Protein AF-A0A3R9QEK2-F1 (afdb_monomer_lite)

Sequence (97 aa):
MQVTQKTEQTIAENAGLELQGFAGWLLGLVRGRRGVRHGQQRLMKVVETLPLGGKRQLMLVRCGEKHFLVGGGLESVETIVRVEGGMSIESQDGICL

InterPro domains:
  IPR022781 Flagellar biosynthesis protein, FliO [PF04347] (33-83)

Radius of gyration: 32.17 Å; chains: 1; bounding box: 111×37×34 Å

Organism: NCBI:txid570835

Secondary structure (DSSP, 8-state):
--------------------SHHHHHHHHHHHHHHTTS-----EEEEEEEEEETTEEEEEEEETTEEEEEEE-SS-EEEEEEE-S------------

Foldseek 3Di:
DDDDDDDDDDDPPPDPPPPPDVVVVVVVVVVVVVPPPPDPQQDKDFPDWDDPDDQKIWTWIHGPPWTWTWIDGPPDTPDIDTDDDPPPVPPPPDDDD

pLDDT: mean 72.01, std 20.27, range [38.81, 97.38]

Structure (mmCIF, N/CA/C/O backbone):
data_AF-A0A3R9QEK2-F1
#
_entry.id   AF-A0A3R9QEK2-F1
#
loop_
_atom_site.group_PDB
_atom_site.id
_atom_site.type_symbol
_atom_site.label_atom_id
_atom_site.label_alt_id
_atom_site.label_comp_id
_atom_site.label_asym_id
_atom_site.label_entity_id
_atom_site.label_seq_id
_atom_site.pdbx_PDB_ins_code
_atom_site.Cartn_x
_atom_site.Cartn_y
_atom_site.Cartn_z
_atom_site.occupancy
_atom_site.B_iso_or_equiv
_atom_site.auth_seq_id
_atom_site.auth_comp_id
_atom_site.auth_asym_id
_atom_site.auth_atom_id
_atom_site.pdbx_PDB_model_num
ATOM 1 N N . MET A 1 1 ? 92.399 -2.859 9.997 1.00 38.81 1 MET A N 1
ATOM 2 C CA . MET A 1 1 ? 92.258 -3.884 8.939 1.00 38.81 1 MET A CA 1
ATOM 3 C C . MET A 1 1 ? 90.771 -4.072 8.670 1.00 38.81 1 MET A C 1
ATOM 5 O O . MET A 1 1 ? 90.010 -4.126 9.625 1.00 38.81 1 MET A O 1
ATOM 9 N N . GLN A 1 2 ? 90.376 -4.013 7.397 1.00 56.53 2 GLN A N 1
ATOM 10 C CA . GLN A 1 2 ? 88.992 -3.985 6.900 1.00 56.53 2 GLN A CA 1
ATOM 11 C C . GLN A 1 2 ? 88.278 -5.326 7.110 1.00 56.53 2 GLN A C 1
ATOM 13 O O . GLN A 1 2 ? 88.935 -6.349 6.966 1.00 56.53 2 GLN A O 1
ATOM 18 N N . VAL A 1 3 ? 86.949 -5.313 7.276 1.00 53.59 3 VAL A N 1
ATOM 19 C CA . VAL A 1 3 ? 86.064 -6.234 6.537 1.00 53.59 3 VAL A CA 1
ATOM 20 C C . VAL A 1 3 ? 84.763 -5.501 6.193 1.00 53.59 3 VAL A C 1
ATOM 22 O O . VAL A 1 3 ? 83.985 -5.116 7.061 1.00 53.59 3 VAL A O 1
ATOM 25 N N . THR A 1 4 ? 84.567 -5.302 4.898 1.00 56.50 4 THR A N 1
ATOM 26 C CA . THR A 1 4 ? 83.369 -4.810 4.215 1.00 56.50 4 THR A CA 1
ATOM 27 C C . THR A 1 4 ? 82.342 -5.943 4.130 1.00 56.50 4 THR A C 1
ATOM 29 O O . THR A 1 4 ? 82.711 -7.040 3.717 1.00 56.50 4 THR A O 1
ATOM 32 N N . GLN A 1 5 ? 81.062 -5.702 4.433 1.00 56.16 5 GLN A N 1
ATOM 33 C CA . GLN A 1 5 ? 79.978 -6.593 3.996 1.00 56.16 5 GLN A CA 1
ATOM 34 C C . GLN A 1 5 ? 78.837 -5.776 3.392 1.00 56.16 5 GLN A C 1
ATOM 36 O O . GLN A 1 5 ? 78.120 -5.039 4.063 1.00 56.16 5 GLN A O 1
ATOM 41 N N . LYS A 1 6 ? 78.755 -5.904 2.070 1.00 52.84 6 LYS A N 1
ATOM 42 C CA . LYS A 1 6 ? 77.684 -5.490 1.175 1.00 52.84 6 LYS A CA 1
ATOM 43 C C . LYS A 1 6 ? 76.782 -6.715 1.030 1.00 52.84 6 LYS A C 1
ATOM 45 O O . LYS A 1 6 ? 77.261 -7.728 0.531 1.00 52.84 6 LYS A O 1
ATOM 50 N N . THR A 1 7 ? 75.520 -6.619 1.438 1.00 60.53 7 THR A N 1
ATOM 51 C CA . THR A 1 7 ? 74.531 -7.671 1.173 1.00 60.53 7 THR A CA 1
ATOM 52 C C . THR A 1 7 ? 73.298 -7.041 0.556 1.00 60.53 7 THR A C 1
ATOM 54 O O . THR A 1 7 ? 72.740 -6.065 1.053 1.00 60.53 7 THR A O 1
ATOM 57 N N . GLU A 1 8 ? 72.975 -7.579 -0.607 1.00 53.19 8 GLU A N 1
ATOM 58 C CA . GLU A 1 8 ? 72.102 -7.043 -1.628 1.00 53.19 8 GLU A CA 1
ATOM 59 C C . GLU A 1 8 ? 70.627 -7.176 -1.239 1.00 53.19 8 GLU A C 1
ATOM 61 O O . GLU A 1 8 ? 70.147 -8.237 -0.840 1.00 53.19 8 GLU A O 1
ATOM 66 N N . GLN A 1 9 ? 69.903 -6.069 -1.385 1.00 50.06 9 GLN A N 1
ATOM 67 C CA . GLN A 1 9 ? 68.449 -6.028 -1.388 1.00 50.06 9 GLN A CA 1
ATOM 68 C C . GLN A 1 9 ? 67.960 -6.662 -2.690 1.00 50.06 9 GLN A C 1
ATOM 70 O O . GLN A 1 9 ? 68.152 -6.092 -3.762 1.00 50.06 9 GLN A O 1
ATOM 75 N N . THR A 1 10 ? 67.320 -7.827 -2.599 1.00 42.91 10 THR A N 1
ATOM 76 C CA . THR A 1 10 ? 66.571 -8.391 -3.726 1.00 42.91 10 THR A CA 1
ATOM 77 C C . THR A 1 10 ? 65.087 -8.170 -3.478 1.00 42.91 10 THR A C 1
ATOM 79 O O . THR A 1 10 ? 64.515 -8.605 -2.480 1.00 42.91 10 THR A O 1
ATOM 82 N N . ILE A 1 11 ? 64.521 -7.404 -4.397 1.00 54.22 11 ILE A N 1
ATOM 83 C CA . ILE A 1 11 ? 63.148 -6.941 -4.500 1.00 54.22 11 ILE A CA 1
ATOM 84 C C . ILE A 1 11 ? 62.219 -8.156 -4.624 1.00 54.22 11 ILE A C 1
ATOM 86 O O . ILE A 1 11 ? 62.307 -8.909 -5.589 1.00 54.22 11 ILE A O 1
ATOM 90 N N . ALA A 1 12 ? 61.320 -8.340 -3.656 1.00 42.91 12 ALA A N 1
ATOM 91 C CA . ALA A 1 12 ? 60.129 -9.169 -3.815 1.00 42.91 12 ALA A CA 1
ATOM 92 C C . ALA A 1 12 ? 58.943 -8.225 -4.053 1.00 42.91 12 ALA A C 1
ATOM 94 O O . ALA A 1 12 ? 58.230 -7.831 -3.129 1.00 42.91 12 ALA A O 1
ATOM 95 N N . GLU A 1 13 ? 58.799 -7.802 -5.307 1.00 42.81 13 GLU A N 1
ATOM 96 C CA . GLU A 1 13 ? 57.625 -7.102 -5.821 1.00 42.81 13 GLU A CA 1
ATOM 97 C C . GLU A 1 13 ? 56.420 -8.046 -5.703 1.00 42.81 13 GLU A C 1
ATOM 99 O O . GLU A 1 13 ? 56.274 -9.011 -6.454 1.00 42.81 13 GLU A O 1
ATOM 104 N N . ASN A 1 14 ? 55.569 -7.807 -4.703 1.00 50.41 14 ASN A N 1
ATOM 105 C CA . ASN A 1 14 ? 54.267 -8.452 -4.615 1.00 50.41 14 ASN A CA 1
ATOM 106 C C . ASN A 1 14 ? 53.428 -7.969 -5.798 1.00 50.41 14 ASN A C 1
ATOM 108 O O . ASN A 1 14 ? 53.022 -6.809 -5.852 1.00 50.41 14 ASN A O 1
ATOM 112 N N . ALA A 1 15 ? 53.201 -8.885 -6.735 1.00 43.28 15 ALA A N 1
ATOM 113 C CA . ALA A 1 15 ? 52.383 -8.715 -7.918 1.00 43.28 15 ALA A CA 1
ATOM 114 C C . ALA A 1 15 ? 50.992 -8.167 -7.559 1.00 43.28 15 ALA A C 1
ATOM 116 O O . ALA A 1 15 ? 50.075 -8.903 -7.186 1.00 43.28 15 ALA A O 1
ATOM 117 N N . GLY A 1 16 ? 50.828 -6.855 -7.717 1.00 43.03 16 GLY A N 1
ATOM 118 C CA . GLY A 1 16 ? 49.533 -6.262 -7.981 1.00 43.03 16 GLY A CA 1
ATOM 119 C C . GLY A 1 16 ? 49.049 -6.827 -9.307 1.00 43.03 16 GLY A C 1
ATOM 120 O O . GLY A 1 16 ? 49.514 -6.419 -10.366 1.00 43.03 16 GLY A O 1
ATOM 121 N N . LEU A 1 17 ? 48.145 -7.803 -9.253 1.00 49.00 17 LEU A N 1
ATOM 122 C CA . LEU A 1 17 ? 47.368 -8.217 -10.413 1.00 49.00 17 LEU A CA 1
ATOM 123 C C . LEU A 1 17 ? 46.472 -7.042 -10.821 1.00 49.00 17 LEU A C 1
ATOM 125 O O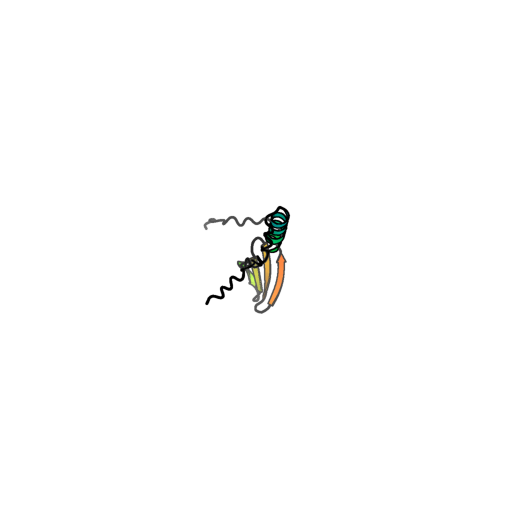 . LEU A 1 17 ? 45.309 -6.948 -10.425 1.00 49.00 17 LEU A O 1
ATOM 129 N N . GLU A 1 18 ? 47.033 -6.135 -11.618 1.00 53.50 18 GLU A N 1
ATOM 130 C CA . GLU A 1 18 ? 46.280 -5.265 -12.505 1.00 53.50 18 GLU A CA 1
ATOM 131 C C . GLU A 1 18 ? 45.446 -6.151 -13.436 1.00 53.50 18 GLU A C 1
ATOM 133 O O . GLU A 1 18 ? 45.884 -6.582 -14.500 1.00 53.50 18 GLU A O 1
ATOM 138 N N . LEU A 1 19 ? 44.193 -6.412 -13.064 1.00 54.97 19 LEU A N 1
ATOM 139 C CA . LEU A 1 19 ? 43.160 -6.818 -14.017 1.00 54.97 19 LEU A CA 1
ATOM 140 C C . LEU A 1 19 ? 42.774 -5.616 -14.905 1.00 54.97 19 LEU A C 1
ATOM 142 O O . LEU A 1 19 ? 41.612 -5.217 -14.969 1.00 54.97 19 LEU A O 1
ATOM 146 N N . GLN A 1 20 ? 43.751 -5.026 -15.597 1.00 56.97 20 GLN A N 1
ATOM 147 C CA . GLN A 1 20 ? 43.540 -4.083 -16.692 1.00 56.97 20 GLN A CA 1
ATOM 148 C C . GLN A 1 20 ? 43.463 -4.871 -17.999 1.00 56.97 20 GLN A C 1
ATOM 150 O O . GLN A 1 20 ? 44.440 -5.095 -18.703 1.00 56.97 20 GLN A O 1
ATOM 155 N N . GLY A 1 21 ? 42.266 -5.347 -18.314 1.00 69.25 21 GLY A N 1
ATOM 156 C CA . GLY A 1 21 ? 41.994 -6.020 -19.576 1.00 69.25 21 GLY A CA 1
ATOM 157 C C . GLY A 1 21 ? 40.501 -6.167 -19.811 1.00 69.25 21 GLY A C 1
ATOM 158 O O . GLY A 1 21 ? 39.687 -5.848 -18.940 1.00 69.25 21 GLY A O 1
ATOM 159 N N . PHE A 1 22 ? 40.123 -6.698 -20.974 1.00 67.69 22 PHE A N 1
ATOM 160 C CA . PHE A 1 22 ? 38.720 -6.938 -21.329 1.00 67.69 22 PHE A CA 1
ATOM 161 C C . PHE A 1 22 ? 37.962 -7.741 -20.262 1.00 67.69 22 PHE A C 1
ATOM 163 O O . PHE A 1 22 ? 36.784 -7.482 -20.046 1.00 67.69 22 PHE A O 1
ATOM 170 N N . ALA A 1 23 ? 38.632 -8.645 -19.538 1.00 70.00 23 ALA A N 1
ATOM 171 C CA . ALA A 1 23 ? 38.047 -9.366 -18.407 1.00 70.00 23 ALA A CA 1
ATOM 172 C C . ALA A 1 23 ? 37.629 -8.431 -17.253 1.00 70.00 23 ALA A C 1
ATOM 174 O O . ALA A 1 23 ? 36.543 -8.593 -16.699 1.00 70.00 23 ALA A O 1
ATOM 175 N N . GLY A 1 24 ? 38.438 -7.416 -16.934 1.00 68.56 24 GLY A N 1
ATOM 176 C CA . GLY A 1 24 ? 38.100 -6.373 -15.961 1.00 68.56 24 GLY A CA 1
ATOM 177 C C . GLY A 1 24 ? 36.947 -5.484 -16.435 1.00 68.56 24 GLY A C 1
ATOM 178 O O . GLY A 1 24 ? 36.047 -5.179 -15.653 1.00 68.56 24 GLY A O 1
ATOM 179 N N . TRP A 1 25 ? 36.902 -5.150 -17.730 1.00 75.56 25 TRP A N 1
ATOM 180 C CA . TRP A 1 25 ? 35.789 -4.399 -18.327 1.00 75.56 25 TRP A CA 1
ATOM 181 C C . TRP A 1 25 ? 34.475 -5.198 -18.320 1.00 75.56 25 TRP A C 1
ATOM 183 O O . TRP A 1 25 ? 33.433 -4.681 -17.912 1.00 75.56 25 TRP A O 1
ATOM 193 N N . LEU A 1 26 ? 34.528 -6.486 -18.677 1.00 77.56 26 LEU A N 1
ATOM 194 C CA . LEU A 1 26 ? 33.374 -7.388 -18.687 1.00 77.56 26 LEU A CA 1
ATOM 195 C C . LEU A 1 26 ? 32.830 -7.612 -17.269 1.00 77.56 26 LEU A C 1
ATOM 197 O O . LEU A 1 26 ? 31.622 -7.533 -17.037 1.00 77.56 26 LEU A O 1
ATOM 201 N N . LEU A 1 27 ? 33.723 -7.835 -16.299 1.00 70.69 27 LEU A N 1
ATOM 202 C CA . LEU A 1 27 ? 33.352 -7.966 -14.892 1.00 70.69 27 LEU A CA 1
ATOM 203 C C . LEU A 1 27 ? 32.811 -6.646 -14.334 1.00 70.69 27 LEU A C 1
ATOM 205 O O . LEU A 1 27 ? 31.826 -6.683 -13.602 1.00 70.69 27 LEU A O 1
ATOM 209 N N . GLY A 1 28 ? 33.364 -5.492 -14.720 1.00 68.25 28 GLY A N 1
ATOM 210 C CA . GLY A 1 28 ? 32.831 -4.169 -14.382 1.00 68.25 28 GLY A CA 1
ATOM 211 C C . GLY A 1 28 ? 31.398 -3.955 -14.884 1.00 68.25 28 GLY A C 1
ATOM 212 O O . GLY A 1 28 ? 30.545 -3.481 -14.133 1.00 68.25 28 GLY A O 1
ATOM 213 N N . LEU A 1 29 ? 31.089 -4.405 -16.103 1.00 70.38 29 LEU A N 1
ATOM 214 C CA . LEU A 1 29 ? 29.744 -4.361 -16.691 1.00 70.38 29 LEU A CA 1
ATOM 215 C C . LEU A 1 29 ? 28.744 -5.266 -15.953 1.00 70.38 29 LEU A C 1
ATOM 217 O O . LEU A 1 29 ? 27.610 -4.864 -15.673 1.00 70.38 29 LEU A O 1
ATOM 221 N N . VAL A 1 30 ? 29.161 -6.480 -15.582 1.00 69.00 30 VAL A N 1
ATOM 222 C CA . VAL A 1 30 ? 28.316 -7.421 -14.824 1.00 69.00 30 VAL A CA 1
ATOM 223 C C . VAL A 1 30 ? 28.117 -6.952 -13.376 1.00 69.00 30 VAL A C 1
ATOM 225 O O . VAL A 1 30 ? 27.019 -7.091 -12.828 1.00 69.00 30 VAL A O 1
ATOM 228 N N . ARG A 1 31 ? 29.135 -6.337 -12.760 1.00 62.06 31 ARG A N 1
ATOM 229 C CA . ARG A 1 31 ? 29.058 -5.774 -11.401 1.00 62.06 31 ARG A CA 1
ATOM 230 C C . ARG A 1 31 ? 28.214 -4.495 -11.358 1.00 62.06 31 ARG A C 1
ATOM 232 O O . ARG A 1 31 ? 27.395 -4.358 -10.453 1.00 62.06 31 ARG A O 1
ATOM 239 N N . GLY A 1 32 ? 28.312 -3.628 -12.371 1.00 58.59 32 GLY A N 1
ATOM 240 C CA . GLY A 1 32 ? 27.472 -2.432 -12.528 1.00 58.59 32 GLY A CA 1
ATOM 241 C C . GLY A 1 32 ? 25.981 -2.755 -12.677 1.00 58.59 32 GLY A C 1
ATOM 242 O O . GLY A 1 32 ? 25.133 -2.050 -12.135 1.00 58.59 32 GLY A O 1
ATOM 243 N N . ARG A 1 33 ? 25.642 -3.891 -13.306 1.00 55.94 33 ARG A N 1
ATOM 244 C CA . ARG A 1 33 ? 24.255 -4.387 -13.394 1.00 55.94 33 ARG A CA 1
ATOM 245 C C . ARG A 1 33 ? 23.708 -4.995 -12.098 1.00 55.94 33 ARG A C 1
ATOM 247 O O . ARG A 1 33 ? 22.491 -5.027 -11.928 1.00 55.94 33 ARG A O 1
ATOM 254 N N . ARG A 1 34 ? 24.562 -5.464 -11.179 1.00 54.28 34 ARG A N 1
ATOM 255 C CA . ARG A 1 34 ? 24.135 -5.991 -9.863 1.00 54.28 34 ARG A CA 1
ATOM 256 C C . ARG A 1 34 ? 24.117 -4.933 -8.753 1.00 54.28 34 ARG A C 1
ATOM 258 O O . ARG A 1 34 ? 23.476 -5.163 -7.734 1.00 54.28 34 ARG A O 1
ATOM 265 N N . GLY A 1 35 ? 24.769 -3.785 -8.954 1.00 53.94 35 GLY A N 1
ATOM 266 C CA . GLY A 1 35 ? 24.898 -2.721 -7.949 1.00 53.94 35 GLY A CA 1
ATOM 267 C C . GLY A 1 35 ? 23.718 -1.747 -7.833 1.00 53.94 35 GLY A C 1
ATOM 268 O O . GLY A 1 35 ? 23.589 -1.088 -6.808 1.00 53.94 35 GLY A O 1
ATOM 269 N N . VAL A 1 36 ? 22.815 -1.668 -8.817 1.00 53.25 36 VAL A N 1
ATOM 270 C CA . VAL A 1 36 ? 21.720 -0.670 -8.823 1.00 53.25 36 VAL A CA 1
ATOM 271 C C . VAL A 1 36 ? 20.365 -1.313 -8.523 1.00 53.25 36 VAL A C 1
ATOM 273 O O . VAL A 1 36 ? 19.422 -1.238 -9.305 1.00 53.25 36 VAL A O 1
ATOM 276 N N . ARG A 1 37 ? 20.252 -1.994 -7.380 1.00 52.97 37 ARG A N 1
ATOM 277 C CA . ARG A 1 37 ? 18.941 -2.291 -6.763 1.00 52.97 37 ARG A CA 1
ATOM 278 C C . ARG A 1 37 ? 18.914 -2.078 -5.250 1.00 52.97 37 ARG A C 1
ATOM 280 O O . ARG A 1 37 ? 17.951 -2.474 -4.602 1.00 52.97 37 ARG A O 1
ATOM 287 N N . HIS A 1 38 ? 19.925 -1.417 -4.689 1.00 47.84 38 HIS A N 1
ATOM 288 C CA . HIS A 1 38 ? 19.851 -0.899 -3.327 1.00 47.84 38 HIS A CA 1
ATOM 289 C C . HIS A 1 38 ? 19.275 0.521 -3.350 1.00 47.84 38 HIS A C 1
ATOM 291 O O . HIS A 1 38 ? 19.956 1.477 -3.696 1.00 47.84 38 HIS A O 1
ATOM 297 N N . GLY A 1 39 ? 18.004 0.640 -2.964 1.00 51.59 39 GLY A N 1
ATOM 298 C CA . GLY A 1 39 ? 17.604 1.755 -2.110 1.00 51.59 39 GLY A CA 1
ATOM 299 C C . GLY A 1 39 ? 17.239 3.089 -2.755 1.00 51.59 39 GLY A C 1
ATOM 300 O O . GLY A 1 39 ? 17.419 4.107 -2.097 1.00 51.59 39 GLY A O 1
ATOM 301 N N . GLN A 1 40 ? 16.621 3.136 -3.941 1.00 54.25 40 GLN A N 1
ATOM 302 C CA . GLN A 1 40 ? 15.636 4.213 -4.103 1.00 54.25 40 GLN A CA 1
ATOM 303 C C . GLN A 1 40 ? 14.497 3.880 -3.139 1.00 54.25 40 GLN A C 1
ATOM 305 O O . GLN A 1 40 ? 13.694 2.985 -3.417 1.00 54.25 40 GLN A O 1
ATOM 310 N N . GLN A 1 41 ? 14.486 4.526 -1.968 1.00 60.91 41 GLN A N 1
ATOM 311 C CA . GLN A 1 41 ? 13.331 4.528 -1.079 1.00 60.91 41 GLN A CA 1
ATOM 312 C C . GLN A 1 41 ? 12.138 4.914 -1.946 1.00 60.91 41 GLN A C 1
ATOM 314 O O . GLN A 1 41 ? 12.043 6.048 -2.414 1.00 60.91 41 GLN A O 1
ATOM 319 N N . ARG A 1 42 ? 11.284 3.940 -2.273 1.00 68.44 42 ARG A N 1
ATOM 320 C CA . ARG A 1 42 ? 10.090 4.217 -3.059 1.00 68.44 42 ARG A CA 1
ATOM 321 C C . ARG A 1 42 ? 9.193 5.037 -2.152 1.00 68.44 42 ARG A C 1
ATOM 323 O O . ARG A 1 42 ? 8.551 4.484 -1.265 1.00 68.44 42 ARG A O 1
ATOM 330 N N . LEU A 1 43 ? 9.239 6.353 -2.334 1.00 80.00 43 LEU A N 1
ATOM 331 C CA . LEU A 1 43 ? 8.416 7.285 -1.587 1.00 80.00 43 LEU A CA 1
ATOM 332 C C . LEU A 1 43 ? 6.961 6.911 -1.851 1.00 80.00 43 LEU A C 1
ATOM 334 O O . LEU A 1 43 ? 6.505 6.893 -2.999 1.00 80.00 43 LEU A O 1
ATOM 338 N N . MET A 1 44 ? 6.275 6.535 -0.779 1.00 90.19 44 MET A N 1
ATOM 339 C CA . MET A 1 44 ? 4.849 6.279 -0.794 1.00 90.19 44 MET A CA 1
ATOM 340 C C . MET A 1 44 ? 4.147 7.608 -0.536 1.00 90.19 44 MET A C 1
ATOM 342 O O . MET A 1 44 ? 4.416 8.265 0.468 1.00 90.19 44 MET A O 1
ATOM 346 N N . LYS A 1 45 ? 3.270 8.014 -1.451 1.00 93.69 45 LYS A N 1
ATOM 347 C CA . LYS A 1 45 ? 2.502 9.255 -1.349 1.00 93.69 45 LYS A CA 1
ATOM 348 C C . LYS A 1 45 ? 1.028 8.957 -1.575 1.00 93.69 45 LYS A C 1
ATOM 350 O O . LYS A 1 45 ? 0.675 8.366 -2.594 1.00 93.69 45 LYS A O 1
ATOM 355 N N . VAL A 1 46 ? 0.177 9.396 -0.654 1.00 94.44 46 VAL A N 1
ATOM 356 C CA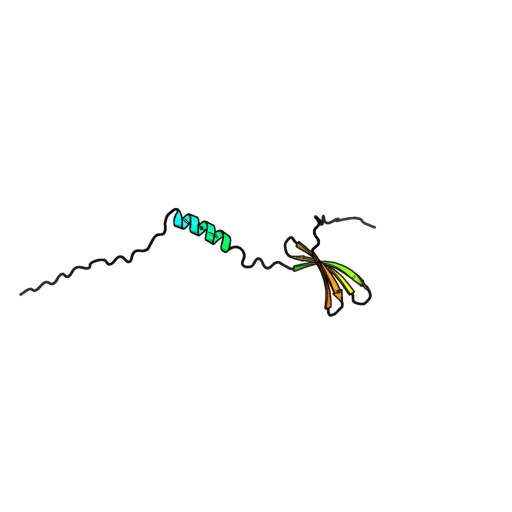 . VAL A 1 46 ? -1.270 9.449 -0.891 1.00 94.44 46 VAL A CA 1
ATOM 357 C C . VAL A 1 46 ? -1.537 10.585 -1.876 1.00 94.44 46 VAL A C 1
ATOM 359 O O . VAL A 1 46 ? -1.094 11.714 -1.666 1.00 94.44 46 VAL A O 1
ATOM 362 N N . VAL A 1 47 ? -2.180 10.251 -2.987 1.00 95.19 47 VAL A N 1
ATOM 363 C CA . VAL A 1 47 ? -2.564 11.179 -4.054 1.00 95.19 47 VAL A CA 1
ATOM 364 C C . VAL A 1 47 ? -3.950 11.737 -3.770 1.00 95.19 47 VAL A C 1
ATOM 366 O O . VAL A 1 47 ? -4.142 12.945 -3.830 1.00 95.19 47 VAL A O 1
ATOM 369 N N . GLU A 1 48 ? -4.887 10.859 -3.420 1.00 95.44 48 GLU A N 1
ATOM 370 C CA . GLU A 1 48 ? -6.283 11.212 -3.189 1.00 95.44 48 GLU A CA 1
ATOM 371 C C . GLU A 1 48 ? -6.901 10.275 -2.150 1.00 95.44 48 GLU A C 1
ATOM 373 O O . GLU A 1 48 ? -6.511 9.107 -2.055 1.00 95.44 48 GLU A O 1
ATOM 378 N N . THR A 1 49 ? -7.873 10.785 -1.392 1.00 96.00 49 THR A N 1
ATOM 379 C CA . THR A 1 49 ? -8.651 10.017 -0.418 1.00 96.00 49 THR A CA 1
ATOM 380 C C . THR A 1 49 ? -10.135 10.268 -0.642 1.00 96.00 49 THR A C 1
ATOM 382 O O . THR A 1 49 ? -10.598 11.401 -0.538 1.00 96.00 49 THR A O 1
ATOM 385 N N . LEU A 1 50 ? -10.888 9.196 -0.873 1.00 96.94 50 LEU A N 1
ATOM 386 C CA . LEU A 1 50 ? -12.340 9.200 -0.979 1.00 96.94 50 LEU A CA 1
ATOM 387 C C . LEU A 1 50 ? -12.950 8.545 0.274 1.00 96.94 50 LEU A C 1
ATOM 389 O O . LEU A 1 50 ? -12.749 7.345 0.495 1.00 96.94 50 LEU A O 1
ATOM 393 N N . PRO A 1 51 ? -13.702 9.281 1.112 1.00 95.75 51 PRO A N 1
ATOM 394 C CA . PRO A 1 51 ? -14.434 8.674 2.217 1.00 95.75 51 PRO A CA 1
ATOM 395 C C . P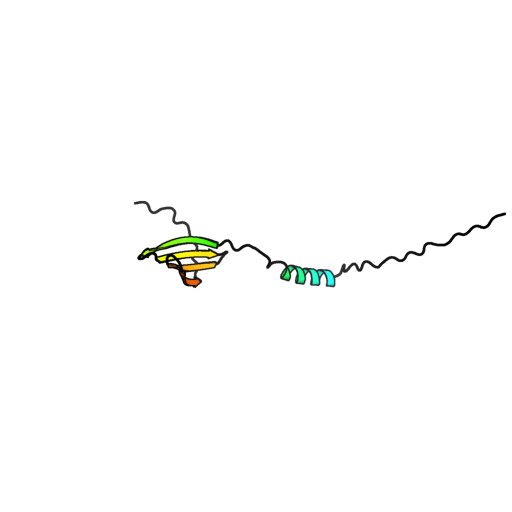RO A 1 51 ? -15.585 7.811 1.680 1.00 95.75 51 PRO A C 1
ATOM 397 O O . PRO A 1 51 ? -16.390 8.271 0.876 1.00 95.75 51 PRO A O 1
ATOM 400 N N . LEU A 1 52 ? -15.699 6.570 2.160 1.00 95.56 52 LEU A N 1
ATOM 401 C CA . LEU A 1 52 ? -16.780 5.643 1.780 1.00 95.56 52 LEU A CA 1
ATOM 402 C C . LEU A 1 52 ? -17.925 5.602 2.810 1.00 95.56 52 LEU A C 1
ATOM 404 O O . LEU A 1 52 ? -18.865 4.821 2.679 1.00 95.56 52 LEU A O 1
ATOM 408 N N . GLY A 1 53 ? -17.837 6.425 3.859 1.00 90.94 53 GLY A N 1
ATOM 409 C CA . GLY A 1 53 ? -18.724 6.377 5.021 1.00 90.94 53 GLY A CA 1
ATOM 410 C C . GLY A 1 53 ? -18.289 5.330 6.055 1.00 90.94 53 GLY A C 1
ATOM 411 O O . GLY A 1 53 ? -17.464 4.460 5.791 1.00 90.94 53 GLY A O 1
ATOM 412 N N . GLY A 1 54 ? -18.805 5.430 7.283 1.00 88.44 54 GLY A N 1
ATOM 413 C CA . GLY A 1 54 ? -18.570 4.414 8.321 1.00 88.44 54 GLY A CA 1
ATOM 414 C C . GLY A 1 54 ? -17.095 4.170 8.677 1.00 88.44 54 GLY A C 1
ATOM 415 O O . GLY A 1 54 ? -16.676 3.021 8.760 1.00 88.44 54 GLY A O 1
ATOM 416 N N . LYS A 1 55 ? -16.304 5.237 8.874 1.00 93.06 55 LYS A N 1
ATOM 417 C CA . LYS A 1 55 ? -14.843 5.195 9.126 1.00 93.06 55 LYS A CA 1
ATOM 418 C C . LYS A 1 55 ? -14.022 4.464 8.047 1.00 93.06 55 LYS A C 1
ATOM 420 O O . LYS A 1 55 ? -12.869 4.123 8.301 1.00 93.06 55 LYS A O 1
ATOM 425 N N . ARG A 1 56 ? -14.598 4.225 6.865 1.00 95.94 56 ARG A N 1
ATOM 426 C CA . ARG A 1 56 ? -13.910 3.627 5.719 1.00 95.94 56 ARG A CA 1
ATOM 427 C C . ARG A 1 56 ? -13.457 4.689 4.732 1.00 95.94 56 ARG A C 1
ATOM 429 O O . ARG A 1 56 ? -14.139 5.692 4.508 1.00 95.94 56 ARG A O 1
ATOM 436 N N . GLN A 1 57 ? -12.323 4.422 4.109 1.00 96.88 57 GLN A N 1
ATOM 437 C CA . GLN A 1 57 ? -11.690 5.276 3.120 1.00 96.88 57 GLN A CA 1
ATOM 438 C C . GLN A 1 57 ? -11.108 4.435 1.986 1.00 96.88 57 GLN A C 1
ATOM 440 O O . GLN A 1 57 ? -10.621 3.324 2.201 1.00 96.88 57 GLN A O 1
ATOM 445 N N . LEU A 1 58 ? -11.138 4.994 0.783 1.00 97.31 58 LEU A N 1
ATOM 446 C CA . LEU A 1 58 ? -10.407 4.506 -0.373 1.00 97.31 58 LEU A CA 1
ATOM 447 C C . LEU A 1 58 ? -9.338 5.537 -0.723 1.00 97.31 58 LEU A C 1
ATOM 449 O O . LEU A 1 58 ? -9.648 6.704 -0.933 1.00 97.31 58 LEU A O 1
ATOM 453 N N . MET A 1 59 ? -8.082 5.119 -0.772 1.00 96.62 59 MET A N 1
ATOM 454 C CA . MET A 1 59 ? -6.946 5.990 -1.052 1.00 96.62 59 MET A CA 1
ATOM 455 C C . MET A 1 59 ? -6.292 5.591 -2.368 1.00 96.62 59 MET A C 1
ATOM 457 O O . MET A 1 59 ? -5.985 4.417 -2.577 1.00 96.62 59 MET A O 1
ATOM 461 N N . LEU A 1 60 ? -6.009 6.566 -3.227 1.00 96.12 60 LEU A N 1
ATOM 462 C CA . LEU A 1 60 ? -5.085 6.388 -4.338 1.00 96.12 60 LEU A CA 1
ATOM 463 C C . LEU A 1 60 ? -3.671 6.683 -3.838 1.00 96.12 60 LEU A C 1
ATOM 465 O O . LEU A 1 60 ? -3.373 7.786 -3.388 1.00 96.12 60 LEU A O 1
ATOM 469 N N . VAL A 1 61 ? -2.785 5.699 -3.920 1.00 95.50 61 VAL A N 1
ATOM 470 C CA . VAL A 1 61 ? -1.412 5.774 -3.419 1.00 95.50 61 VAL A CA 1
ATOM 471 C C . VAL A 1 61 ? -0.434 5.589 -4.572 1.00 95.50 61 VAL A C 1
ATOM 473 O O . VAL A 1 61 ? -0.499 4.605 -5.309 1.00 95.50 61 VAL A O 1
ATOM 476 N N . ARG A 1 62 ? 0.518 6.514 -4.706 1.00 92.62 62 ARG A N 1
ATOM 477 C CA . ARG A 1 62 ? 1.656 6.401 -5.622 1.00 92.62 62 ARG A CA 1
ATOM 478 C C . ARG A 1 62 ? 2.873 5.860 -4.874 1.00 92.62 62 ARG A C 1
ATOM 480 O O . ARG A 1 62 ? 3.210 6.333 -3.792 1.00 92.62 62 ARG A O 1
ATOM 487 N N . CYS A 1 63 ? 3.547 4.878 -5.463 1.00 90.88 63 CYS A N 1
ATOM 488 C CA . CYS A 1 63 ? 4.796 4.301 -4.966 1.00 90.88 63 CYS A CA 1
ATOM 489 C C . CYS A 1 63 ? 5.772 4.160 -6.142 1.00 90.88 63 CYS A C 1
ATOM 491 O O . CYS A 1 63 ? 5.712 3.203 -6.923 1.00 90.88 63 CYS A O 1
ATOM 493 N N . GLY A 1 64 ? 6.643 5.160 -6.306 1.00 87.56 64 GLY A N 1
ATOM 494 C CA . GLY A 1 64 ? 7.413 5.341 -7.541 1.00 87.56 64 GLY A CA 1
ATOM 495 C C . GLY A 1 64 ? 6.485 5.573 -8.740 1.00 87.56 64 GLY A C 1
ATOM 496 O O . GLY A 1 64 ? 5.579 6.394 -8.668 1.00 87.56 64 GLY A O 1
ATOM 497 N N . GLU A 1 65 ? 6.659 4.803 -9.813 1.00 85.31 65 GLU A N 1
ATOM 498 C CA . GLU A 1 65 ? 5.844 4.894 -11.041 1.00 85.31 65 GLU A CA 1
ATOM 499 C C . GLU A 1 65 ? 4.578 4.021 -11.014 1.00 85.31 65 GLU A C 1
ATOM 501 O O . GLU A 1 65 ? 3.938 3.788 -12.037 1.00 85.31 65 GLU A O 1
ATOM 506 N N . LYS A 1 66 ? 4.231 3.464 -9.850 1.00 90.44 66 LYS A N 1
ATOM 507 C CA . LYS A 1 66 ? 3.070 2.584 -9.692 1.00 90.44 66 LYS A CA 1
ATOM 508 C C . LYS A 1 66 ? 1.991 3.263 -8.863 1.00 90.44 66 LYS A C 1
ATOM 510 O O . LYS A 1 66 ? 2.301 3.904 -7.860 1.00 90.44 66 LYS A O 1
ATOM 515 N N . HIS A 1 67 ? 0.741 3.031 -9.249 1.00 93.62 67 HIS A N 1
ATOM 516 C CA . HIS A 1 67 ? -0.443 3.466 -8.520 1.00 93.62 67 HIS A CA 1
ATOM 517 C C . HIS A 1 67 ? -1.173 2.270 -7.907 1.00 93.62 67 HIS A C 1
ATOM 519 O O . HIS A 1 67 ? -1.222 1.180 -8.489 1.00 93.62 67 HIS A O 1
ATOM 525 N N . PHE A 1 68 ? -1.729 2.490 -6.722 1.00 95.31 68 PHE A N 1
ATOM 526 C CA . PHE A 1 68 ? -2.455 1.502 -5.942 1.00 95.31 68 PHE A CA 1
ATOM 527 C C . PHE A 1 68 ? -3.725 2.128 -5.383 1.00 95.31 68 PHE A C 1
ATOM 529 O O . PHE A 1 68 ? -3.681 3.239 -4.865 1.00 95.31 68 PHE A O 1
ATOM 536 N N . LEU A 1 69 ? -4.832 1.398 -5.444 1.00 96.56 69 LEU A N 1
ATOM 537 C CA . LEU A 1 69 ? -6.019 1.693 -4.655 1.00 96.56 69 LEU A CA 1
ATOM 538 C C . LEU A 1 69 ? -5.931 0.918 -3.346 1.00 96.56 69 LEU A C 1
ATOM 540 O O . LEU A 1 69 ? -5.774 -0.304 -3.355 1.00 96.56 69 LEU A O 1
ATOM 544 N N . VAL A 1 70 ? -6.009 1.638 -2.233 1.00 97.06 70 VAL A N 1
ATOM 545 C CA . VAL A 1 70 ? -5.935 1.099 -0.877 1.00 97.06 70 VAL A CA 1
ATOM 546 C C . VAL A 1 70 ? -7.249 1.399 -0.172 1.00 97.06 70 VAL A C 1
ATOM 548 O O . VAL A 1 70 ? -7.532 2.548 0.156 1.00 97.06 70 VAL A O 1
ATOM 551 N N . GLY A 1 71 ? -8.064 0.372 0.039 1.00 97.38 71 GLY A N 1
ATOM 552 C CA . GLY A 1 71 ? -9.279 0.452 0.845 1.00 97.38 71 GLY A CA 1
ATOM 553 C C . GLY A 1 71 ? -8.970 0.090 2.292 1.00 97.38 71 GLY A C 1
ATOM 554 O O . GLY A 1 71 ? -8.270 -0.893 2.540 1.00 97.38 71 GLY A O 1
ATOM 555 N N . GLY A 1 72 ? -9.480 0.855 3.251 1.00 96.19 72 GLY A N 1
ATOM 556 C CA . GLY A 1 72 ? -9.289 0.562 4.668 1.00 96.19 72 GLY A CA 1
ATOM 557 C C . GLY A 1 72 ? -10.327 1.206 5.576 1.00 96.19 72 GLY A C 1
ATOM 558 O O . GLY A 1 72 ? -10.977 2.184 5.210 1.00 96.19 72 GLY A O 1
ATOM 559 N N . GLY A 1 73 ? -10.465 0.638 6.769 1.00 93.38 73 GLY A N 1
ATOM 560 C CA . GLY A 1 73 ? -11.173 1.220 7.905 1.00 93.38 73 GLY A CA 1
ATOM 561 C C . GLY A 1 73 ? -10.218 1.941 8.863 1.00 93.38 73 GLY A C 1
ATOM 562 O O . GLY A 1 73 ? -9.046 2.139 8.556 1.00 93.38 73 GLY A O 1
ATOM 563 N N . LEU A 1 74 ? -10.712 2.286 10.056 1.00 89.88 74 LEU A N 1
ATOM 564 C CA . LEU A 1 74 ? -9.935 2.999 11.083 1.00 89.88 74 LEU A CA 1
ATOM 565 C C . LEU A 1 74 ? -8.629 2.279 11.467 1.00 89.88 74 LEU A C 1
ATOM 567 O O . LEU A 1 74 ? -7.600 2.921 11.617 1.00 89.88 74 LEU A O 1
ATOM 571 N N . GLU A 1 75 ? -8.688 0.954 11.606 1.00 93.44 75 GLU A N 1
ATOM 572 C CA . GLU A 1 75 ? -7.598 0.141 12.170 1.00 93.44 75 GLU A CA 1
ATOM 573 C C . GLU A 1 75 ? -7.092 -0.942 11.204 1.00 93.44 75 GLU A C 1
ATOM 575 O O . GLU A 1 75 ? -6.258 -1.768 11.568 1.00 93.44 75 GLU A O 1
ATOM 580 N N . SER A 1 76 ? -7.630 -1.016 9.980 1.00 94.06 76 SER A N 1
ATOM 581 C CA . SER A 1 76 ? -7.292 -2.113 9.065 1.00 94.06 76 SER A CA 1
ATOM 582 C C . SER A 1 76 ? -7.332 -1.712 7.599 1.00 94.06 76 SER A C 1
ATOM 584 O O . SER A 1 76 ? -8.133 -0.878 7.182 1.00 94.06 76 SER A O 1
ATOM 586 N N . VAL A 1 77 ? -6.464 -2.346 6.813 1.00 95.75 77 VAL A N 1
ATOM 587 C CA . VAL A 1 77 ? -6.499 -2.296 5.351 1.00 95.75 77 VAL A CA 1
ATOM 588 C C . VAL A 1 77 ? -7.326 -3.479 4.866 1.00 95.75 77 VAL A C 1
ATOM 590 O O . VAL A 1 77 ? -6.998 -4.628 5.150 1.00 95.75 77 VAL A O 1
ATOM 593 N N . GLU A 1 78 ? -8.395 -3.191 4.135 1.00 95.56 78 GLU A N 1
ATOM 594 C CA . GLU A 1 78 ? -9.332 -4.185 3.611 1.00 95.56 78 GLU A CA 1
ATOM 595 C C . GLU A 1 78 ? -8.939 -4.631 2.195 1.00 95.56 78 GLU A C 1
ATOM 597 O O . GLU A 1 78 ? -9.237 -5.749 1.782 1.00 95.56 78 GLU A O 1
ATOM 602 N N . THR A 1 79 ? -8.289 -3.767 1.408 1.00 95.81 79 THR A N 1
ATOM 603 C CA . THR A 1 79 ? -7.965 -4.057 0.003 1.00 95.81 79 THR A CA 1
ATOM 604 C C . THR A 1 79 ? -6.749 -3.265 -0.469 1.00 95.81 79 THR A C 1
ATOM 606 O O . THR A 1 79 ? -6.616 -2.085 -0.160 1.00 95.81 79 THR A O 1
ATOM 609 N N . ILE A 1 80 ? -5.885 -3.901 -1.268 1.00 96.75 80 ILE A N 1
ATOM 610 C CA . ILE A 1 80 ? -4.812 -3.240 -2.022 1.00 96.75 80 ILE A CA 1
ATOM 611 C C . ILE A 1 80 ? -4.838 -3.785 -3.447 1.00 96.75 80 ILE A C 1
ATOM 613 O O . ILE A 1 80 ? -4.579 -4.968 -3.663 1.00 96.75 80 ILE A O 1
ATOM 617 N N . VAL A 1 81 ? -5.117 -2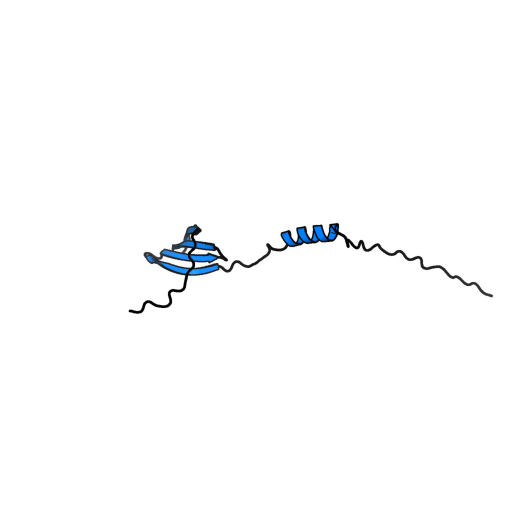.926 -4.425 1.00 96.00 81 VAL A N 1
ATOM 618 C CA . VAL A 1 81 ? -5.149 -3.303 -5.844 1.00 96.00 81 VAL A CA 1
ATOM 619 C C . VAL A 1 81 ? -4.213 -2.399 -6.624 1.00 96.00 81 VAL A C 1
ATOM 621 O O . VAL A 1 81 ? -4.264 -1.176 -6.506 1.00 96.00 81 VAL A O 1
ATOM 624 N N . ARG A 1 82 ? -3.339 -2.998 -7.436 1.00 94.56 82 ARG A N 1
ATOM 625 C CA . ARG A 1 82 ? -2.515 -2.242 -8.379 1.00 94.56 82 ARG A CA 1
ATOM 626 C C . ARG A 1 82 ? -3.396 -1.757 -9.525 1.00 94.56 82 ARG A C 1
ATOM 628 O O . ARG A 1 82 ? -4.082 -2.559 -10.148 1.00 94.56 82 ARG A O 1
ATOM 635 N N . VAL A 1 83 ? -3.322 -0.468 -9.832 1.00 93.44 83 VAL A N 1
ATOM 636 C CA . VAL A 1 83 ? -4.012 0.102 -10.991 1.00 93.44 83 VAL A CA 1
ATOM 637 C C . VAL A 1 83 ? -3.076 0.003 -12.193 1.00 93.44 83 VAL A C 1
ATOM 639 O O . VAL A 1 83 ? -2.001 0.606 -12.205 1.00 93.44 83 VAL A O 1
ATOM 642 N N . GLU A 1 84 ? -3.453 -0.802 -13.183 1.00 85.75 84 GLU A N 1
ATOM 643 C CA . GLU A 1 84 ? -2.738 -0.924 -14.456 1.00 85.75 84 GLU A CA 1
ATOM 644 C C . GLU A 1 84 ? -3.481 -0.091 -15.505 1.00 85.75 84 GLU A C 1
ATOM 646 O O . GLU A 1 84 ? -4.421 -0.550 -16.140 1.00 85.75 84 GLU A O 1
ATOM 651 N N . GLY A 1 85 ? -3.110 1.184 -15.623 1.00 66.62 85 GLY A N 1
ATOM 652 C CA . GLY A 1 85 ? -3.758 2.119 -16.541 1.00 66.62 85 GLY A CA 1
ATOM 653 C C . GLY A 1 85 ? -3.063 3.475 -16.533 1.00 66.62 85 GLY A C 1
ATOM 654 O O . GLY A 1 85 ? -2.703 3.980 -15.469 1.00 66.62 85 GLY A O 1
ATOM 655 N N . GLY A 1 86 ? -2.832 4.029 -17.725 1.00 54.69 86 GLY A N 1
ATOM 656 C CA . GLY A 1 86 ? -2.157 5.305 -17.967 1.00 54.69 86 GLY A CA 1
ATOM 657 C C . GLY A 1 86 ? -2.973 6.507 -17.506 1.00 54.69 86 GLY A C 1
ATOM 658 O O . GLY A 1 86 ? -3.429 7.294 -18.323 1.00 54.69 86 GLY A O 1
ATOM 659 N N . MET A 1 87 ? -3.141 6.664 -16.197 1.00 55.56 87 MET A N 1
ATOM 660 C CA . MET A 1 87 ? -3.593 7.926 -15.631 1.00 55.56 87 MET A CA 1
ATOM 661 C C . MET A 1 87 ? -2.386 8.859 -15.561 1.00 55.56 87 MET A C 1
ATOM 663 O O . MET A 1 87 ? -1.719 8.981 -14.532 1.00 55.56 87 MET A O 1
ATOM 667 N N . SER A 1 88 ? -2.071 9.495 -16.688 1.00 50.12 88 SER A N 1
ATOM 668 C CA . SER A 1 88 ? -1.485 10.828 -16.648 1.00 50.12 88 SER A CA 1
ATOM 669 C C . SER A 1 88 ? -2.484 11.696 -15.893 1.00 50.12 88 SER A C 1
ATOM 671 O O . SER A 1 88 ? -3.509 12.094 -16.441 1.00 50.12 88 SER A O 1
ATOM 673 N N . ILE A 1 89 ? -2.232 11.907 -14.602 1.00 56.28 89 ILE A N 1
ATOM 674 C CA . ILE A 1 89 ? -2.927 12.927 -13.822 1.00 56.28 89 ILE A CA 1
ATOM 675 C C . ILE A 1 89 ? -2.418 14.256 -14.378 1.00 56.28 89 ILE A C 1
ATOM 677 O O . ILE A 1 89 ? -1.462 14.837 -13.867 1.00 56.28 89 ILE A O 1
ATOM 681 N N . GLU A 1 90 ? -2.980 14.680 -15.505 1.00 49.22 90 GLU A N 1
ATOM 682 C CA . GLU A 1 90 ? -2.933 16.078 -15.884 1.00 49.22 90 GLU A CA 1
ATOM 683 C C . GLU A 1 90 ? -3.740 16.811 -14.818 1.00 49.22 90 GLU A C 1
ATOM 685 O O . GLU A 1 90 ? -4.925 16.537 -14.617 1.00 49.22 90 GLU A O 1
ATOM 690 N N . SER A 1 91 ? -3.045 17.661 -14.062 1.00 46.16 91 SER A N 1
ATOM 691 C CA . SER A 1 91 ? -3.646 18.612 -13.136 1.00 46.16 91 SER A CA 1
ATOM 692 C C . SER A 1 91 ? -4.679 19.407 -13.925 1.00 46.16 91 SER A C 1
ATOM 694 O O . SER A 1 91 ? -4.312 20.292 -14.696 1.00 46.16 91 SER A O 1
ATOM 696 N N . GLN A 1 92 ? -5.963 19.067 -13.796 1.00 48.53 92 GLN A N 1
ATOM 697 C CA . GLN A 1 92 ? -7.029 19.965 -14.216 1.00 48.53 9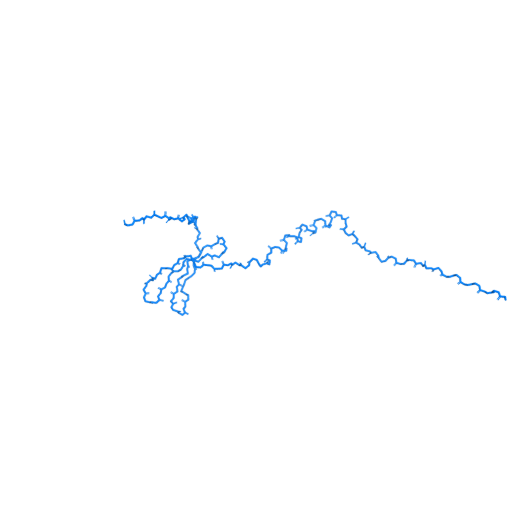2 GLN A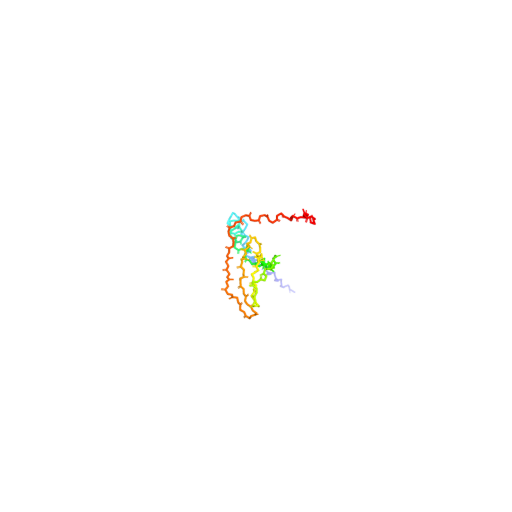 CA 1
ATOM 698 C C . GLN A 1 92 ? -7.099 21.079 -13.180 1.00 48.53 92 GLN A C 1
ATOM 700 O O . GLN A 1 92 ? -7.938 21.094 -12.280 1.00 48.53 92 GLN A O 1
ATOM 705 N N . ASP A 1 93 ? -6.158 22.007 -13.319 1.00 50.25 93 ASP A N 1
ATOM 706 C CA . ASP A 1 93 ? -6.329 23.360 -12.841 1.00 50.25 93 ASP A CA 1
ATOM 707 C C . ASP A 1 93 ? -7.497 23.955 -13.631 1.00 50.25 93 ASP A C 1
ATOM 709 O O . ASP A 1 93 ? -7.373 24.311 -14.801 1.00 50.25 93 ASP A O 1
ATOM 713 N N . GLY A 1 94 ? -8.648 24.037 -12.972 1.00 52.25 94 GLY A N 1
ATOM 714 C CA . GLY A 1 94 ? -9.745 24.891 -13.396 1.00 52.25 94 GLY A CA 1
ATOM 715 C C . GLY A 1 94 ? -10.904 24.166 -14.062 1.00 52.25 94 GLY A C 1
ATOM 716 O O . GLY A 1 94 ? -10.955 24.042 -15.280 1.00 52.25 94 GLY A O 1
ATOM 717 N N . ILE A 1 95 ? -11.932 23.889 -13.262 1.00 42.78 95 ILE A N 1
ATOM 718 C CA . ILE A 1 95 ? -13.274 24.353 -13.617 1.00 42.78 95 ILE A CA 1
ATOM 719 C C . ILE A 1 95 ? -13.830 25.072 -12.386 1.00 42.78 95 ILE A C 1
ATOM 721 O O . ILE A 1 95 ? -14.025 24.481 -11.325 1.00 42.78 95 ILE A O 1
ATOM 725 N N . CYS A 1 96 ? -13.977 26.386 -12.530 1.00 45.47 96 CYS A N 1
ATOM 726 C CA . CYS A 1 96 ? -14.626 27.272 -11.578 1.00 45.47 96 CYS A CA 1
ATOM 727 C C . CYS A 1 96 ? -16.151 27.111 -11.648 1.00 45.47 96 CYS A C 1
ATOM 729 O O . CYS A 1 96 ? -16.676 27.044 -12.756 1.00 45.47 96 CYS A O 1
ATOM 731 N N . LEU A 1 97 ? -16.779 27.187 -10.464 1.00 42.81 97 LEU A N 1
ATOM 732 C CA . LEU A 1 97 ? -18.188 27.498 -10.146 1.00 42.81 97 LEU A CA 1
ATOM 733 C C . LEU A 1 97 ? -19.290 26.642 -10.793 1.00 42.81 97 LEU A C 1
ATOM 735 O O . LEU A 1 97 ? -19.568 26.803 -11.998 1.00 42.81 97 LEU A O 1
#

=== Feature glossary ===
The record interleaves many kinds of information about one protein. Here is each kind framed as the question it answers.

Q: What known structures does this most resemble?
A: Structural nearest neighbors (via Foldseek easy-search vs the PDB). Reported per hit: target PDB id, E-value, and alignment TM-score. A TM-score above ~0.5 is the conventional threshold for 'same fold'.

Q: Where is each backbone atom in 3D?
A: The mmCIF table is the protein's shape written out atom by atom. For each backbone N, Cα, C, and carbonyl O, it records an (x, y, z) coordinate triple in Å plus the residue type, chain letter, and residue number.

Q: What are the backbone torsion angles?
A: The φ/ψ torsion pair specifies the backbone conformation at each residue. φ rotates about the N–Cα bond, ψ about the Cα–C bond. Steric clashes forbid most of the (φ, ψ) plane — the allowed regions (α-helix basin, β-sheet basin, left-handed helix) are the Ramachandran-allowed regions.

Q: Which residues are buried vs exposed?
A: Solvent-accessible surface area (SASA) is the area in Å² traced out by the centre of a 1.4 Å probe sphere (a water molecule) rolled over the protein's van der Waals surface (Shrake–Rupley / Lee–Richards construction). Buried residues have near-zero SASA; fully exposed residues can exceed 200 Å². The total SASA scales roughly with the number of surface residues.

Q: How confident is the AlphaFold model at each residue?
A: pLDDT is the predicted lDDT-Cα score: AlphaFold's confidence that the local environment of each residue (all inter-atomic distances within 15 Å) is correctly placed. It is a per-residue number between 0 and 100, with higher meaning more reliable.

Q: What does the local fold look like, residue by residue?
A: 3Di is Foldseek's structural alphabet. Each residue is assigned one of twenty discrete states based on how its Cα sits relative to its spatial (not sequential) neighbors. Aligning 3Di strings finds structural homologs roughly as well as full 3D superposition, but orders of magnitude faster.

Q: How big and how compact is the whole molecule?
A: Radius of gyration (Rg) is the root-mean-square distance of Cα atoms from their centroid — a single number for overall size and compactness. A globular domain of N residues has Rg ≈ 2.2·N^0.38 Å; an extended or disordered chain has a much larger Rg. The Cα contact count is the number of residue pairs whose Cα atoms are within 8 Å and are more than four positions apart in sequence — a standard proxy for tertiary packing density. The bounding box is the smallest axis-aligned box enclosing all Cα atoms.

Q: Which residues are in helices, strands, or loops?
A: DSSP 8-state secondary structure assigns each residue one of H (α-helix), G (3₁₀-helix), I (π-helix), E (extended β-strand), B (isolated β-bridge), T (hydrogen-bonded turn), S (bend), or '-' (coil). The assignment is computed from backbone hydrogen-bond geometry via the Kabsch–Sander algorithm.

Q: How mobile is each atom in the crystal?
A: Crystallographic B-factors measure how much each atom's electron density is smeared out, in Å². They rise in mobile loops and surface residues and fall in the buried interior. In AlphaFold models this column is repurposed to hold pLDDT instead.

Q: What if only a Cα trace is available?
A: P-SEA three-state annotation labels each residue as helix, strand, or coil based purely on the geometry of the Cα trace. It serves as a fallback when the full backbone (and thus DSSP) is unavailable.

Q: What family and function is it annotated with?
A: Database cross-references. InterPro integrates a dozen domain/family signature databases into unified entries with residue-range hits. GO terms attach function/process/location labels with evidence codes. CATH codes position the fold in a four-level structural taxonomy. Organism is the NCBI-taxonomy species name.

Q: Are the domains correctly placed relative to each other?
A: Predicted Aligned Error (PAE) is an AlphaFold confidence matrix: entry (i, j) is the expected error in the position of residue j, in ångströms, when the prediction is superimposed on the true structure at residue i. Low PAE within a block of residues means that block is internally rigid and well-predicted; high PAE between two blocks means their relative placement is uncertain even if each block individually is confident.

Q: What do the diagnostic plots show?
A: Three diagnostic plots accompany the record. The Cα contact map visualizes the tertiary structure as a 2D adjacency matrix (8 Å cutoff, sequence-local contacts suppressed). The Ramachandran plot shows the distribution of backbone (φ, ψ) torsions, with points in the α and β basins reflecting secondary structure content. The PAE plot shows AlphaFold's inter-residue confidence as a color matrix.

Q: What is the amino-acid chain?
A: Primary structure: the covalent order of the twenty standard amino acids along the backbone. Two proteins with the same sequence will (almost always) fold to the same structure; two with 30% identity often share a fold but not the details.

Q: What do the rendered images show?
A: The six renders are orthographic views along the three Cartesian axes in both directions. Representation (cartoon, sticks, or surface) and color scheme (sequence-rainbow or by-chain) vary across proteins so the training set covers all the common visualization conventions.